Protein AF-A0A5A7QFF8-F1 (afdb_monomer_lite)

Sequence (179 aa):
MFDGMLKSKFDCKCKSDVKLTRARADLVKKKRNAMQKYCSVSILAEGLLVEMNLTSCYEFVDQCCEHISKNVSAMDKQKECPEECREAVSSLMFAAARFADMPELRELRTLFSERYGNSLDCFKINKDKENFSEKMRSCLPSKESKLELLQEIAAESGLDWDSKALENKLFNESAYNKV

Structure (mmCIF, N/CA/C/O backbone):
data_AF-A0A5A7QFF8-F1
#
_entry.id   AF-A0A5A7QFF8-F1
#
loop_
_atom_site.group_PDB
_atom_site.id
_atom_site.type_symbol
_atom_site.label_atom_id
_atom_site.label_alt_id
_atom_site.label_comp_id
_atom_site.label_asym_id
_atom_site.label_entity_id
_atom_site.label_seq_id
_atom_site.pdbx_PDB_ins_code
_atom_site.Cartn_x
_atom_site.Cartn_y
_atom_site.Cartn_z
_atom_site.occupancy
_atom_site.B_iso_or_equiv
_atom_site.auth_seq_id
_atom_site.auth_comp_id
_atom_site.auth_asym_id
_atom_site.auth_atom_id
_atom_site.pdbx_PDB_model_num
ATOM 1 N N . MET A 1 1 ? 44.218 5.981 -72.093 1.00 41.22 1 MET A N 1
ATOM 2 C CA . MET A 1 1 ? 44.011 5.238 -70.833 1.00 41.22 1 MET A CA 1
ATOM 3 C C . MET A 1 1 ? 42.743 5.791 -70.192 1.00 41.22 1 MET A C 1
ATOM 5 O O . MET A 1 1 ? 42.797 6.829 -69.554 1.00 41.22 1 MET A O 1
ATOM 9 N N . PHE A 1 2 ? 41.586 5.196 -70.483 1.00 50.28 2 PHE A N 1
ATOM 10 C CA . PHE A 1 2 ? 40.306 5.561 -69.866 1.00 50.28 2 PHE A CA 1
ATOM 11 C C . PHE A 1 2 ? 39.771 4.293 -69.213 1.00 50.28 2 PHE A C 1
ATOM 13 O O . PHE A 1 2 ? 39.150 3.468 -69.877 1.00 50.28 2 PHE A O 1
ATOM 20 N N . ASP A 1 3 ? 40.084 4.111 -67.933 1.00 48.41 3 ASP A N 1
ATOM 21 C CA . ASP A 1 3 ? 39.486 3.048 -67.133 1.00 48.41 3 ASP A CA 1
ATOM 22 C C . ASP A 1 3 ? 38.104 3.540 -66.682 1.00 48.41 3 ASP A C 1
ATOM 24 O O . ASP A 1 3 ? 37.920 4.172 -65.640 1.00 48.41 3 ASP A O 1
ATOM 28 N N . GLY A 1 4 ? 37.137 3.394 -67.588 1.00 53.38 4 GLY A N 1
ATOM 29 C CA . GLY A 1 4 ? 35.740 3.727 -67.353 1.00 53.38 4 GLY A CA 1
ATOM 30 C C . GLY A 1 4 ? 35.155 2.727 -66.367 1.00 53.38 4 GLY A C 1
ATOM 31 O O . GLY A 1 4 ? 34.729 1.644 -66.754 1.00 53.38 4 GLY A O 1
ATOM 32 N N . MET A 1 5 ? 35.155 3.100 -65.091 1.00 62.84 5 MET A N 1
ATOM 33 C CA . MET A 1 5 ? 34.744 2.284 -63.950 1.00 62.84 5 MET A CA 1
ATOM 34 C C . MET A 1 5 ? 33.238 1.931 -63.990 1.00 62.84 5 MET A C 1
ATOM 36 O O . MET A 1 5 ? 32.423 2.485 -63.249 1.00 62.84 5 MET A O 1
ATOM 40 N N . LEU A 1 6 ? 32.843 1.002 -64.865 1.00 65.69 6 LEU A N 1
ATOM 41 C CA . LEU A 1 6 ? 31.497 0.430 -64.923 1.00 65.69 6 LEU A CA 1
ATOM 42 C C . LEU A 1 6 ? 31.344 -0.607 -63.805 1.00 65.69 6 LEU A C 1
ATOM 44 O O . LEU A 1 6 ? 31.807 -1.742 -63.900 1.00 65.69 6 LEU A O 1
ATOM 48 N N . LYS A 1 7 ? 30.684 -0.207 -62.714 1.00 67.69 7 LYS A N 1
ATOM 49 C CA . LYS A 1 7 ? 30.371 -1.106 -61.595 1.00 67.69 7 LYS A CA 1
ATOM 50 C C . LYS A 1 7 ? 29.472 -2.255 -62.063 1.00 67.69 7 LYS A C 1
ATOM 52 O O . LYS A 1 7 ? 28.438 -2.038 -62.693 1.00 67.69 7 LYS A O 1
ATOM 57 N N . SER A 1 8 ? 29.862 -3.481 -61.715 1.00 81.00 8 SER A N 1
ATOM 58 C CA . SER A 1 8 ? 29.100 -4.705 -61.986 1.00 81.00 8 SER A CA 1
ATOM 59 C C . SER A 1 8 ? 27.679 -4.636 -61.406 1.00 81.00 8 SER A C 1
ATOM 61 O O . SER A 1 8 ? 27.464 -4.094 -60.319 1.00 81.00 8 SER A O 1
ATOM 63 N N . LYS A 1 9 ? 26.701 -5.256 -62.088 1.00 81.50 9 LYS A N 1
ATOM 64 C CA . LYS A 1 9 ? 25.316 -5.396 -61.591 1.00 81.50 9 LYS A CA 1
ATOM 65 C C . LYS A 1 9 ? 25.264 -6.014 -60.189 1.00 81.50 9 LYS A C 1
ATOM 67 O O . LYS A 1 9 ? 24.411 -5.633 -59.391 1.00 81.50 9 LYS A O 1
ATOM 72 N N . PHE A 1 10 ? 26.183 -6.933 -59.889 1.00 85.25 10 PHE A N 1
ATOM 73 C CA . PHE A 1 10 ? 26.319 -7.536 -58.565 1.00 85.25 10 PHE A CA 1
ATOM 74 C C . PHE A 1 10 ? 26.755 -6.507 -57.512 1.00 85.25 10 PHE A C 1
ATOM 76 O O . PHE A 1 10 ? 26.121 -6.414 -56.465 1.00 85.25 10 PHE A O 1
ATOM 83 N N . ASP A 1 11 ? 27.769 -5.685 -57.809 1.00 84.81 11 ASP A N 1
ATOM 84 C CA . ASP A 1 11 ? 28.270 -4.643 -56.897 1.00 84.81 11 ASP A CA 1
ATOM 85 C C . ASP A 1 11 ? 27.183 -3.607 -56.576 1.00 84.81 11 ASP A C 1
ATOM 87 O O . ASP A 1 11 ? 26.931 -3.297 -55.410 1.00 84.81 11 ASP A O 1
ATOM 91 N N . CYS A 1 12 ? 26.476 -3.128 -57.604 1.00 83.88 12 CYS A N 1
ATOM 92 C CA . CYS A 1 12 ? 25.384 -2.171 -57.440 1.00 83.88 12 CYS A CA 1
ATOM 93 C C . CYS A 1 12 ? 24.226 -2.749 -56.610 1.00 83.88 12 CYS A C 1
ATOM 95 O O . CYS A 1 12 ? 23.715 -2.073 -55.715 1.00 83.88 12 CYS A O 1
ATOM 97 N N . LYS A 1 13 ? 23.827 -4.002 -56.874 1.00 88.44 13 LYS A N 1
ATOM 98 C CA . LYS A 1 13 ? 22.714 -4.652 -56.169 1.00 88.44 13 LYS A CA 1
ATOM 99 C C . LYS A 1 13 ? 23.067 -4.982 -54.718 1.00 88.44 13 LYS A C 1
ATOM 101 O O . LYS A 1 13 ? 22.324 -4.599 -53.822 1.00 88.44 13 LYS A O 1
ATOM 106 N N . CYS A 1 14 ? 24.238 -5.571 -54.476 1.00 90.69 14 CYS A N 1
ATOM 107 C CA . CYS A 1 14 ? 24.723 -5.888 -53.132 1.00 90.69 14 CYS A CA 1
ATOM 108 C C . CYS A 1 14 ? 24.817 -4.632 -52.249 1.00 90.69 14 CYS A C 1
ATOM 110 O O . CYS A 1 14 ? 24.298 -4.614 -51.134 1.00 90.69 14 CYS A O 1
ATOM 112 N N . LYS A 1 15 ? 25.385 -3.530 -52.761 1.00 91.50 15 LYS A N 1
ATOM 113 C CA . LYS A 1 15 ? 25.457 -2.258 -52.018 1.00 91.50 15 LYS A CA 1
ATOM 114 C C . LYS 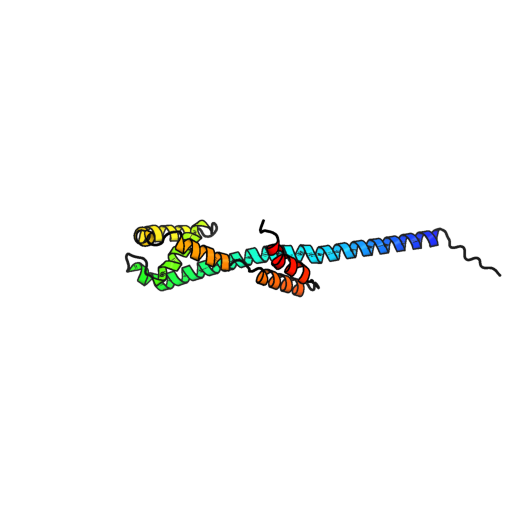A 1 15 ? 24.078 -1.692 -51.682 1.00 91.50 15 LYS A C 1
ATOM 116 O O . LYS A 1 15 ? 23.890 -1.177 -50.578 1.00 91.50 15 LYS A O 1
ATOM 121 N N . SER A 1 16 ? 23.127 -1.787 -52.611 1.00 93.38 16 SER A N 1
ATOM 122 C CA . SER A 1 16 ? 21.750 -1.333 -52.395 1.00 93.38 16 SER A CA 1
ATOM 123 C C . SER A 1 16 ? 21.048 -2.157 -51.313 1.00 93.38 16 SER A C 1
ATOM 125 O O . SER A 1 16 ? 20.515 -1.596 -50.353 1.00 93.38 16 SER A O 1
ATOM 127 N N . ASP A 1 17 ? 21.134 -3.485 -51.405 1.00 93.25 17 ASP A N 1
ATOM 128 C CA . ASP A 1 17 ? 20.482 -4.409 -50.474 1.00 93.25 17 ASP A CA 1
ATOM 129 C C . ASP A 1 17 ? 21.092 -4.318 -49.067 1.00 93.25 17 ASP A C 1
ATOM 131 O O . ASP A 1 17 ? 20.360 -4.292 -48.074 1.00 93.25 17 ASP A O 1
ATOM 135 N N . VAL A 1 18 ? 22.417 -4.165 -48.953 1.00 95.88 18 VAL A N 1
ATOM 136 C CA . VAL A 1 18 ? 23.098 -3.911 -47.671 1.00 95.88 18 VAL A CA 1
ATOM 137 C C . VAL A 1 18 ? 22.639 -2.585 -47.062 1.00 95.88 18 VAL A C 1
ATOM 139 O O . VAL A 1 18 ? 22.357 -2.528 -45.864 1.00 95.88 18 VAL A O 1
ATOM 142 N N . LYS A 1 19 ? 22.517 -1.518 -47.864 1.00 95.56 19 LYS A N 1
ATOM 143 C CA . LYS A 1 19 ? 22.035 -0.211 -47.387 1.00 95.56 19 LYS A CA 1
ATOM 144 C C . LYS A 1 19 ? 20.596 -0.302 -46.878 1.00 95.56 19 LYS A C 1
ATOM 146 O O . LYS A 1 19 ? 20.306 0.202 -45.794 1.00 95.56 19 LYS A O 1
ATOM 151 N N . LEU A 1 20 ? 19.716 -0.968 -47.625 1.00 95.44 20 LEU A N 1
ATOM 152 C CA . LEU A 1 20 ? 18.318 -1.160 -47.241 1.00 95.44 20 LEU A CA 1
ATOM 153 C C . LEU A 1 20 ? 18.194 -2.020 -45.978 1.00 95.44 20 LEU A C 1
ATOM 155 O O . LEU A 1 20 ? 17.418 -1.693 -45.082 1.00 95.44 20 LEU A O 1
ATOM 159 N N . THR A 1 21 ? 18.982 -3.089 -45.884 1.00 95.25 21 THR A N 1
ATOM 160 C CA . THR A 1 21 ? 19.001 -3.982 -44.719 1.00 95.25 21 THR A CA 1
ATOM 161 C C . THR A 1 21 ? 19.478 -3.246 -43.474 1.00 95.25 21 THR A C 1
ATOM 163 O O . THR A 1 21 ? 18.839 -3.347 -42.430 1.00 95.25 21 THR A O 1
ATOM 166 N N . ARG A 1 22 ? 20.539 -2.436 -43.585 1.00 96.81 22 ARG A N 1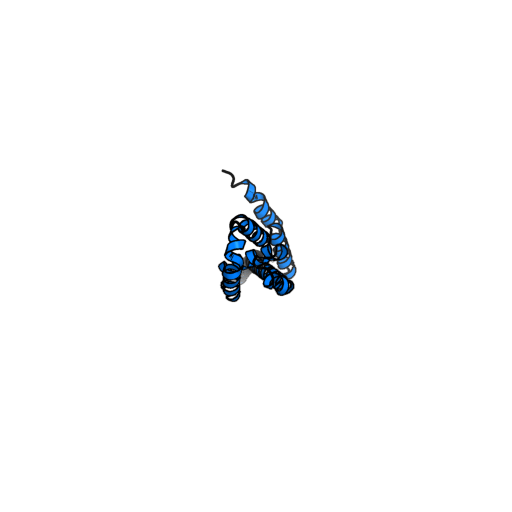
ATOM 167 C CA . ARG A 1 22 ? 21.037 -1.615 -42.474 1.00 96.81 22 ARG A CA 1
ATOM 168 C C . ARG A 1 22 ? 19.992 -0.587 -42.026 1.00 96.81 22 ARG A C 1
ATOM 170 O O . ARG A 1 22 ? 19.688 -0.521 -40.842 1.00 96.81 22 ARG A O 1
ATOM 177 N N . ALA A 1 23 ? 19.348 0.109 -42.965 1.00 96.12 23 ALA A N 1
ATOM 178 C CA . ALA A 1 23 ? 18.269 1.050 -42.652 1.00 96.12 23 ALA A CA 1
ATOM 179 C C . ALA A 1 23 ? 17.063 0.372 -41.970 1.00 96.12 23 ALA A C 1
ATOM 181 O O . ALA A 1 23 ? 16.497 0.911 -41.018 1.00 96.12 23 ALA A O 1
ATOM 182 N N . ARG A 1 24 ? 16.681 -0.832 -42.419 1.00 95.00 24 ARG A N 1
ATOM 183 C CA . ARG A 1 24 ? 15.623 -1.633 -41.779 1.00 95.00 24 ARG A CA 1
ATOM 184 C C . ARG A 1 24 ? 16.021 -2.084 -40.375 1.00 95.00 24 ARG A C 1
ATOM 186 O O . ARG A 1 24 ? 15.198 -1.994 -39.468 1.00 95.00 24 ARG A O 1
ATOM 193 N N . ALA A 1 25 ? 17.260 -2.529 -40.179 1.00 94.50 25 ALA A N 1
ATOM 194 C CA . ALA A 1 25 ? 17.771 -2.911 -38.865 1.00 94.50 25 ALA A CA 1
ATOM 195 C C . ALA A 1 25 ? 17.762 -1.724 -37.889 1.00 94.50 25 ALA A C 1
ATOM 197 O O . ALA A 1 25 ? 17.298 -1.868 -36.757 1.00 94.50 25 ALA A O 1
ATOM 198 N N . ASP A 1 26 ? 18.172 -0.538 -38.345 1.00 95.94 26 ASP A N 1
ATOM 199 C CA . ASP A 1 26 ? 18.137 0.689 -37.546 1.00 95.94 26 ASP A CA 1
ATOM 200 C C . ASP A 1 26 ? 16.705 1.076 -37.156 1.00 95.94 26 ASP A C 1
ATOM 202 O O . ASP A 1 26 ? 16.453 1.442 -36.006 1.00 95.94 26 ASP A O 1
ATOM 206 N N . LEU A 1 27 ? 15.745 0.949 -38.077 1.00 93.62 27 LEU A N 1
ATOM 207 C CA . LEU A 1 27 ? 14.331 1.195 -37.789 1.00 93.62 27 LEU A CA 1
ATOM 208 C C . LEU A 1 27 ? 13.785 0.213 -36.742 1.00 93.62 27 LEU A C 1
ATOM 210 O O . LEU A 1 27 ? 13.123 0.631 -35.792 1.00 93.62 27 LEU A O 1
ATOM 214 N N . VAL A 1 28 ? 14.084 -1.084 -36.882 1.00 90.25 28 VAL A N 1
ATOM 215 C CA . VAL A 1 28 ? 13.673 -2.118 -35.916 1.00 90.25 28 VAL A CA 1
ATOM 216 C C . VAL A 1 28 ? 14.288 -1.853 -34.542 1.00 90.25 28 VAL A C 1
ATOM 218 O O . VAL A 1 28 ? 13.586 -1.947 -33.535 1.00 90.25 28 VAL A O 1
ATOM 221 N N . LYS A 1 29 ? 15.567 -1.466 -34.488 1.00 89.44 29 LYS A N 1
ATOM 222 C CA . LYS A 1 29 ? 16.258 -1.111 -33.243 1.00 89.44 29 LYS A CA 1
ATOM 223 C C . LYS A 1 29 ? 15.615 0.104 -32.572 1.00 89.44 29 LYS A C 1
ATOM 225 O O . LYS A 1 29 ? 15.301 0.045 -31.387 1.00 89.44 29 LYS A O 1
ATOM 230 N N . LYS A 1 30 ? 15.332 1.171 -33.329 1.00 85.94 30 LYS A N 1
ATOM 231 C CA . LYS A 1 30 ? 14.633 2.366 -32.821 1.00 85.94 30 LYS A CA 1
ATOM 232 C C . LYS A 1 30 ? 13.238 2.034 -32.290 1.00 85.94 30 LYS A C 1
ATOM 234 O O . LYS A 1 30 ? 12.896 2.468 -31.195 1.00 85.94 30 LYS A O 1
ATOM 239 N N . LYS A 1 31 ? 12.462 1.224 -33.021 1.00 77.94 31 LYS A N 1
ATOM 240 C CA . LYS A 1 31 ? 11.122 0.789 -32.595 1.00 77.94 31 LYS A CA 1
ATOM 241 C C . LYS A 1 31 ? 11.172 -0.010 -31.290 1.00 77.94 31 LYS A C 1
ATOM 243 O O . LYS A 1 31 ? 10.378 0.256 -30.394 1.00 77.94 31 LYS A O 1
ATOM 248 N N . ARG A 1 32 ? 12.105 -0.962 -31.167 1.00 77.12 32 ARG A N 1
ATOM 249 C CA . ARG A 1 32 ? 12.272 -1.749 -29.934 1.00 77.12 32 ARG A CA 1
ATOM 250 C C . ARG A 1 32 ? 12.677 -0.880 -28.748 1.00 77.12 32 ARG A C 1
ATOM 252 O O . ARG A 1 32 ? 12.055 -0.997 -27.702 1.00 77.12 32 ARG A O 1
ATOM 259 N N . ASN A 1 33 ? 13.627 0.035 -28.932 1.00 74.12 33 ASN A N 1
ATOM 260 C CA . ASN A 1 33 ? 14.055 0.945 -27.869 1.00 74.12 33 ASN A CA 1
ATOM 261 C C . ASN A 1 33 ? 12.920 1.868 -27.399 1.00 74.12 33 ASN A C 1
ATOM 263 O O . ASN A 1 33 ? 12.765 2.077 -26.201 1.00 74.12 33 ASN A O 1
ATOM 267 N N . ALA A 1 34 ? 12.106 2.399 -28.317 1.00 69.12 34 ALA A N 1
ATOM 268 C CA . ALA A 1 34 ? 10.955 3.228 -27.959 1.00 69.12 34 ALA A CA 1
ATOM 269 C C . ALA A 1 34 ? 9.899 2.439 -27.163 1.00 69.12 34 ALA A C 1
ATOM 271 O O . ALA A 1 34 ? 9.386 2.923 -26.159 1.00 69.12 34 ALA A O 1
ATOM 272 N N . MET A 1 35 ? 9.613 1.204 -27.583 1.00 65.75 35 MET A N 1
ATOM 273 C CA . MET A 1 35 ? 8.639 0.338 -26.916 1.00 65.75 35 MET A CA 1
ATOM 274 C C . MET A 1 35 ? 9.116 -0.115 -25.529 1.00 65.75 35 MET A C 1
ATOM 276 O O . MET A 1 35 ? 8.336 -0.094 -24.583 1.00 65.75 35 MET A O 1
ATOM 280 N N . GLN A 1 36 ? 10.401 -0.459 -25.395 1.00 64.56 36 GLN A N 1
ATOM 281 C CA . GLN A 1 36 ? 11.022 -0.803 -24.115 1.00 64.56 36 GLN A CA 1
ATOM 282 C C . GLN A 1 36 ? 11.022 0.384 -23.143 1.00 64.56 36 GLN A C 1
ATOM 284 O O . GLN A 1 36 ? 10.766 0.198 -21.965 1.00 64.56 36 GLN A O 1
ATOM 289 N N . LYS A 1 37 ? 11.258 1.610 -23.625 1.00 63.59 37 LYS A N 1
ATOM 290 C CA . LYS A 1 37 ? 11.245 2.806 -22.770 1.00 63.59 37 LYS A CA 1
ATOM 291 C C . LYS A 1 37 ? 9.862 3.149 -22.208 1.00 63.59 37 LYS A C 1
ATOM 293 O O . LYS A 1 37 ? 9.788 3.682 -21.110 1.00 63.59 37 LYS A O 1
ATOM 298 N N . TYR A 1 38 ? 8.786 2.896 -22.956 1.00 59.19 38 TYR A N 1
ATOM 299 C CA . TYR A 1 38 ? 7.458 3.420 -22.609 1.00 59.19 38 TYR A CA 1
ATOM 300 C C . TYR A 1 38 ? 6.516 2.377 -21.995 1.00 59.19 38 TYR A C 1
ATOM 302 O O . TYR A 1 38 ? 5.806 2.679 -21.040 1.00 59.19 38 TYR A O 1
ATOM 310 N N . CYS A 1 39 ? 6.495 1.147 -22.518 1.00 59.91 39 CYS A N 1
ATOM 311 C CA . CYS A 1 39 ? 5.500 0.161 -22.092 1.00 59.91 39 CYS A CA 1
ATOM 312 C C . CYS A 1 39 ? 5.864 -0.547 -20.787 1.00 59.91 39 CYS A C 1
ATOM 314 O O . CYS A 1 39 ? 4.967 -0.781 -19.987 1.00 59.91 39 CYS A O 1
ATOM 316 N N . SER A 1 40 ? 7.131 -0.902 -20.547 1.00 64.44 40 SER A N 1
ATOM 317 C CA . SER A 1 40 ? 7.470 -1.665 -19.338 1.00 64.44 40 SER A CA 1
ATOM 318 C C . SER A 1 40 ? 7.387 -0.796 -18.092 1.00 64.44 40 SER A C 1
ATOM 320 O O . SER A 1 40 ? 6.698 -1.158 -17.153 1.00 64.44 40 SER A O 1
ATOM 322 N N . VAL A 1 41 ? 8.014 0.378 -18.100 1.00 65.69 41 VAL A N 1
ATOM 323 C CA . VAL A 1 41 ? 8.115 1.229 -16.904 1.00 65.69 41 VAL A CA 1
ATOM 324 C C . VAL A 1 41 ? 6.747 1.743 -16.453 1.00 65.69 41 VAL A C 1
ATOM 326 O O . VAL A 1 41 ? 6.420 1.649 -15.276 1.00 65.69 41 VAL A O 1
ATOM 329 N N . SER A 1 42 ? 5.905 2.208 -17.383 1.00 65.00 42 SER A N 1
ATOM 330 C CA . SER A 1 42 ? 4.579 2.736 -17.035 1.00 65.00 42 SER A CA 1
ATOM 331 C C . SER A 1 42 ? 3.634 1.663 -16.494 1.00 65.00 42 SER A C 1
ATOM 333 O O . SER A 1 42 ? 2.926 1.917 -15.525 1.00 65.00 42 SER A O 1
ATOM 335 N N . ILE A 1 43 ? 3.610 0.476 -17.110 1.00 69.38 43 ILE A N 1
ATOM 336 C CA . ILE A 1 43 ? 2.734 -0.621 -16.674 1.00 69.38 43 ILE A CA 1
ATOM 337 C C . ILE A 1 43 ? 3.230 -1.198 -15.343 1.00 69.38 43 ILE A C 1
ATOM 339 O O . ILE A 1 43 ? 2.424 -1.451 -14.451 1.00 69.38 43 ILE A O 1
ATOM 343 N N . LEU A 1 44 ? 4.549 -1.374 -15.193 1.00 68.81 44 LEU A N 1
ATOM 344 C CA . LEU A 1 44 ? 5.146 -1.865 -13.950 1.00 68.81 44 LEU A CA 1
ATOM 345 C C . LEU A 1 44 ? 4.900 -0.901 -12.792 1.00 68.81 44 LEU A C 1
ATOM 347 O O . LEU A 1 44 ? 4.521 -1.350 -11.718 1.00 68.81 44 LEU A O 1
ATOM 351 N N . ALA A 1 45 ? 5.044 0.407 -13.009 1.00 71.06 45 ALA A N 1
ATOM 352 C CA . ALA A 1 45 ? 4.774 1.387 -11.967 1.00 71.06 45 ALA A CA 1
ATOM 353 C C . ALA A 1 45 ? 3.300 1.421 -11.568 1.00 71.06 45 ALA A C 1
ATOM 355 O O . ALA A 1 45 ? 3.004 1.519 -10.388 1.00 71.06 45 ALA A O 1
ATOM 356 N N . GLU A 1 46 ? 2.360 1.320 -12.512 1.00 70.94 46 GLU A N 1
ATOM 357 C CA . GLU A 1 46 ? 0.933 1.279 -12.168 1.00 70.94 46 GLU A CA 1
ATOM 358 C C . GLU A 1 46 ? 0.565 0.040 -11.356 1.00 70.94 46 GLU A C 1
ATOM 360 O O . GLU A 1 46 ? -0.141 0.169 -10.358 1.00 70.94 46 GLU A O 1
ATOM 365 N N . GLY A 1 47 ? 1.084 -1.132 -11.733 1.00 71.19 47 GLY A N 1
ATOM 366 C CA . GLY A 1 47 ? 0.926 -2.348 -10.936 1.00 71.19 47 GLY A CA 1
ATOM 367 C C . GLY A 1 47 ? 1.550 -2.204 -9.548 1.00 71.19 47 GLY A C 1
ATOM 368 O O . GLY A 1 47 ? 0.892 -2.474 -8.550 1.00 71.19 47 GLY A O 1
ATOM 369 N N . LEU A 1 48 ? 2.782 -1.697 -9.476 1.00 73.06 48 LEU A N 1
ATOM 370 C CA . LEU A 1 48 ? 3.492 -1.510 -8.213 1.00 73.06 48 LEU A CA 1
ATOM 371 C C . LEU A 1 48 ? 2.791 -0.501 -7.297 1.00 73.06 48 LEU A C 1
ATOM 373 O O . LEU A 1 48 ? 2.687 -0.744 -6.104 1.00 73.06 48 LEU A O 1
ATOM 377 N N . LEU A 1 49 ? 2.233 0.582 -7.842 1.00 72.25 49 LEU A N 1
ATOM 378 C CA . LEU A 1 49 ? 1.442 1.549 -7.076 1.00 72.25 49 LEU A CA 1
ATOM 379 C C . LEU A 1 49 ? 0.205 0.896 -6.463 1.00 72.25 49 LEU A C 1
ATOM 381 O O . LEU A 1 49 ? -0.105 1.157 -5.308 1.00 72.25 49 LEU A O 1
ATOM 385 N N . VAL A 1 50 ? -0.505 0.050 -7.215 1.00 72.94 50 VAL A N 1
ATOM 386 C CA . VAL A 1 50 ? -1.664 -0.685 -6.685 1.00 72.94 50 VAL A CA 1
ATOM 387 C C . VAL A 1 50 ? -1.245 -1.598 -5.532 1.00 72.94 50 VAL A C 1
ATOM 389 O O . VAL A 1 50 ? -1.885 -1.561 -4.482 1.00 72.94 50 VAL A O 1
ATOM 392 N N . GLU A 1 51 ? -0.160 -2.353 -5.700 1.00 75.81 51 GLU A N 1
ATOM 393 C CA . GLU A 1 51 ? 0.369 -3.252 -4.666 1.00 75.81 51 GLU A CA 1
ATOM 394 C C . GLU A 1 51 ? 0.880 -2.496 -3.429 1.00 75.81 51 GLU A C 1
ATOM 396 O O . GLU A 1 51 ? 0.620 -2.909 -2.298 1.00 75.81 51 GLU A O 1
ATOM 401 N N . MET A 1 52 ? 1.550 -1.353 -3.610 1.00 73.75 52 MET A N 1
ATOM 402 C CA . MET A 1 52 ? 2.003 -0.497 -2.507 1.00 73.75 52 MET A CA 1
ATOM 403 C C . MET A 1 52 ? 0.821 0.042 -1.700 1.00 73.75 52 MET A C 1
ATOM 405 O O . MET A 1 52 ? 0.831 -0.052 -0.476 1.00 73.75 52 MET A O 1
ATOM 409 N N . ASN A 1 53 ? -0.232 0.529 -2.366 1.00 74.31 53 ASN A N 1
ATOM 410 C CA . ASN A 1 53 ? -1.431 1.000 -1.667 1.00 74.31 53 ASN A CA 1
ATOM 411 C C . ASN A 1 53 ? -2.058 -0.125 -0.858 1.00 74.31 53 ASN A C 1
ATOM 413 O O . ASN A 1 53 ? -2.435 0.068 0.295 1.00 74.31 53 ASN A O 1
ATOM 417 N N . LEU A 1 54 ? -2.189 -1.296 -1.482 1.00 79.62 54 LEU A N 1
ATOM 418 C CA . LEU A 1 54 ? -2.778 -2.459 -0.851 1.00 79.62 54 LEU A CA 1
ATOM 419 C C . LEU A 1 54 ? -1.967 -2.854 0.393 1.00 79.62 54 LEU A C 1
ATOM 421 O O . LEU A 1 54 ? -2.551 -3.033 1.461 1.00 79.62 54 LEU A O 1
ATOM 425 N N . THR A 1 55 ? -0.636 -2.868 0.282 1.00 82.62 55 THR A N 1
ATOM 426 C CA . THR A 1 55 ? 0.294 -3.104 1.396 1.00 82.62 55 THR A CA 1
ATOM 427 C C . THR A 1 55 ? 0.068 -2.112 2.535 1.00 82.62 55 THR A C 1
ATOM 429 O O . THR A 1 55 ? -0.179 -2.535 3.661 1.00 82.62 55 THR A O 1
ATOM 432 N N . SER A 1 56 ? 0.034 -0.805 2.254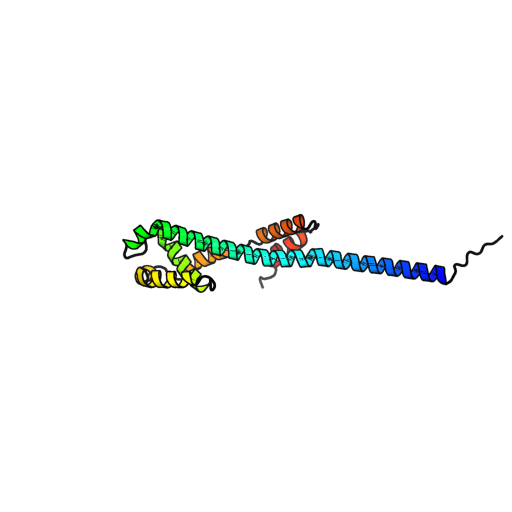 1.00 82.00 56 SER A N 1
ATOM 433 C CA . SER A 1 56 ? -0.226 0.214 3.282 1.00 82.00 56 SER A CA 1
ATOM 434 C C . SER A 1 56 ? -1.590 0.051 3.956 1.00 82.00 56 SER A C 1
ATOM 436 O O . SER A 1 56 ? -1.742 0.330 5.145 1.00 82.00 56 SER A O 1
ATOM 438 N N . CYS A 1 57 ? -2.599 -0.428 3.225 1.00 82.38 57 CYS A N 1
ATOM 439 C CA . CYS A 1 57 ? -3.903 -0.705 3.815 1.00 82.38 57 CYS A CA 1
ATOM 440 C C . CYS A 1 57 ? -3.852 -1.908 4.775 1.00 82.38 57 CYS A C 1
ATOM 442 O O . CYS A 1 57 ? -4.488 -1.860 5.829 1.00 82.38 57 CYS A O 1
ATOM 444 N N . TYR A 1 58 ? -3.094 -2.963 4.451 1.00 87.88 58 TYR A N 1
ATOM 445 C CA . TYR A 1 58 ? -2.862 -4.083 5.373 1.00 87.88 58 TYR A CA 1
ATOM 446 C C . TYR A 1 58 ? -2.053 -3.658 6.601 1.00 87.88 58 TYR A C 1
ATOM 448 O O . TYR A 1 58 ? -2.412 -4.043 7.710 1.00 87.88 58 TYR A O 1
ATOM 456 N N . GLU A 1 59 ? -1.028 -2.821 6.436 1.00 88.62 59 GLU A N 1
ATOM 457 C CA . GLU A 1 59 ? -0.259 -2.260 7.557 1.00 88.62 59 GLU A CA 1
ATOM 458 C C . GLU A 1 59 ? -1.151 -1.448 8.503 1.00 88.62 59 GLU A C 1
ATOM 460 O O . GLU A 1 59 ? -1.047 -1.570 9.722 1.00 88.62 59 GLU A O 1
ATOM 465 N N . PHE A 1 60 ? -2.076 -0.648 7.965 1.00 86.06 60 PHE A N 1
ATOM 466 C CA . PHE A 1 60 ? -3.041 0.086 8.784 1.00 86.06 60 PHE A CA 1
ATOM 467 C C . PHE A 1 60 ? -3.981 -0.849 9.561 1.00 86.06 60 PHE A C 1
ATOM 469 O O . PHE A 1 60 ? -4.284 -0.602 10.732 1.00 86.06 60 PHE A O 1
ATOM 476 N N . VAL A 1 61 ? -4.440 -1.935 8.930 1.00 89.69 61 VAL A N 1
ATOM 477 C CA . VAL A 1 61 ? -5.241 -2.966 9.604 1.00 89.69 61 VAL A CA 1
ATOM 478 C C . VAL A 1 61 ? -4.437 -3.630 10.726 1.00 89.69 61 VAL A C 1
ATOM 480 O O . VAL A 1 61 ? -4.961 -3.773 11.830 1.00 89.69 61 VAL A O 1
ATOM 483 N N . ASP A 1 62 ? -3.172 -3.971 10.481 1.00 91.50 62 ASP A N 1
ATOM 484 C CA . ASP A 1 62 ? -2.277 -4.565 11.479 1.00 91.50 62 ASP A CA 1
ATOM 485 C C . ASP A 1 62 ? -2.066 -3.635 12.685 1.00 91.50 62 ASP A C 1
ATOM 487 O O . ASP A 1 62 ? -2.258 -4.045 13.829 1.00 91.50 62 ASP A O 1
ATOM 491 N N . GLN A 1 63 ? -1.826 -2.341 12.446 1.00 91.62 63 GLN A N 1
ATOM 492 C CA . GLN A 1 63 ? -1.730 -1.328 13.505 1.00 91.62 63 GLN A CA 1
ATOM 493 C C . GLN A 1 63 ? -3.011 -1.237 14.349 1.00 91.62 63 GLN A C 1
ATOM 495 O O . GLN A 1 63 ? -2.949 -1.119 15.575 1.00 91.62 63 GLN A O 1
ATOM 500 N N . CYS A 1 64 ? -4.187 -1.314 13.717 1.00 90.69 64 CYS A N 1
ATOM 501 C CA . CYS A 1 64 ? -5.460 -1.334 14.438 1.00 90.69 64 CYS A CA 1
ATOM 502 C C . CYS A 1 64 ? -5.593 -2.591 15.310 1.00 90.69 64 CYS A C 1
ATOM 504 O O . CYS A 1 64 ? -6.026 -2.496 16.462 1.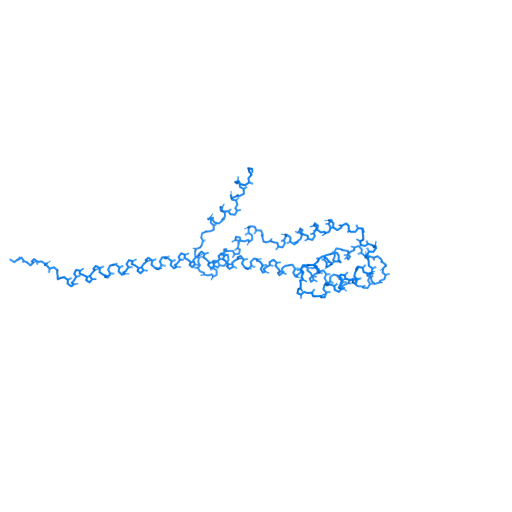00 90.69 64 CYS A O 1
ATOM 506 N N . CYS A 1 65 ? -5.210 -3.757 14.785 1.00 94.25 65 CYS A N 1
ATOM 507 C CA . CYS A 1 65 ? -5.194 -5.011 15.534 1.00 94.25 65 CYS A CA 1
ATOM 508 C C . CYS A 1 65 ? -4.242 -4.931 16.733 1.00 94.25 65 CYS A C 1
ATOM 510 O O . CYS A 1 65 ? -4.650 -5.244 17.850 1.00 94.25 65 CYS A O 1
ATOM 512 N N . GLU A 1 66 ? -3.017 -4.440 16.536 1.00 95.81 66 GLU A N 1
ATOM 513 C CA . GLU A 1 66 ? -2.028 -4.270 17.601 1.00 95.81 66 GLU A CA 1
ATOM 514 C C . GLU A 1 66 ? -2.536 -3.323 18.701 1.00 95.81 66 GLU A C 1
ATOM 516 O O . GLU A 1 66 ? -2.415 -3.616 19.897 1.00 95.81 66 GLU A O 1
ATOM 521 N N . HIS A 1 67 ? -3.154 -2.202 18.315 1.00 93.12 67 HIS A N 1
ATOM 522 C CA . HIS A 1 67 ? -3.740 -1.245 19.254 1.00 93.12 67 HIS A CA 1
ATOM 523 C C . HIS A 1 67 ? -4.851 -1.873 20.099 1.00 93.12 67 HIS A C 1
ATOM 525 O O . HIS A 1 67 ? -4.887 -1.682 21.317 1.00 93.12 67 HIS A O 1
ATOM 531 N N . ILE A 1 68 ? -5.725 -2.674 19.484 1.00 94.19 68 ILE A N 1
ATOM 532 C CA . ILE A 1 68 ? -6.757 -3.422 20.208 1.00 94.19 68 ILE A CA 1
ATOM 533 C C . ILE A 1 68 ? -6.114 -4.444 21.139 1.00 94.19 68 ILE A C 1
ATOM 535 O O . ILE A 1 68 ? -6.471 -4.472 22.314 1.00 94.19 68 ILE A O 1
ATOM 539 N N . SER A 1 69 ? -5.140 -5.229 20.667 1.00 95.56 69 SER A N 1
ATOM 540 C CA . SER A 1 69 ? -4.429 -6.234 21.467 1.00 95.56 69 SER A CA 1
ATOM 541 C C . SER A 1 69 ? -3.835 -5.645 22.750 1.00 95.56 69 SER A C 1
ATOM 543 O O . SER A 1 69 ? -3.970 -6.244 23.818 1.00 95.56 69 SER A O 1
ATOM 545 N N . LYS A 1 70 ? -3.250 -4.443 22.678 1.00 96.12 70 LYS A N 1
ATOM 546 C CA . LYS A 1 70 ? -2.711 -3.719 23.845 1.00 96.12 70 LYS A CA 1
ATOM 547 C C . LYS A 1 70 ? -3.794 -3.285 24.841 1.00 96.12 70 LYS A C 1
ATOM 549 O O . LYS A 1 70 ? -3.513 -3.175 26.032 1.00 96.12 70 LYS A O 1
ATOM 554 N N . ASN A 1 71 ? -5.028 -3.081 24.379 1.00 93.88 71 ASN A N 1
ATOM 555 C CA . ASN A 1 71 ? -6.130 -2.531 25.170 1.00 93.88 71 ASN A CA 1
ATOM 556 C C . ASN A 1 71 ? -7.251 -3.534 25.502 1.00 93.88 71 ASN A C 1
ATOM 558 O O . ASN A 1 71 ? -8.217 -3.164 26.176 1.00 93.88 71 ASN A O 1
ATOM 562 N N . VAL A 1 72 ? -7.120 -4.814 25.124 1.00 93.62 72 VAL A N 1
ATOM 563 C CA . VAL A 1 72 ? -8.153 -5.851 25.343 1.00 93.62 72 VAL A CA 1
ATOM 564 C C . VAL A 1 72 ? -8.614 -5.916 26.799 1.00 93.62 72 VAL A C 1
ATOM 566 O O . VAL A 1 72 ? -9.807 -6.023 27.056 1.00 93.62 72 VAL A O 1
ATOM 569 N N . SER A 1 73 ? -7.702 -5.801 27.772 1.00 93.31 73 SER A N 1
ATOM 570 C CA . SER A 1 73 ? -8.074 -5.846 29.196 1.00 93.31 73 SER A CA 1
ATOM 571 C C . SER A 1 73 ? -9.002 -4.695 29.609 1.00 93.31 73 SER A C 1
ATOM 573 O O . SER A 1 73 ? -9.895 -4.882 30.435 1.00 93.31 73 SER A O 1
ATOM 575 N N . ALA A 1 74 ? -8.798 -3.500 29.049 1.00 90.56 74 ALA A N 1
ATOM 576 C CA . ALA A 1 74 ? -9.646 -2.341 29.313 1.00 90.56 74 ALA A CA 1
ATOM 577 C C . ALA A 1 74 ? -10.996 -2.473 28.601 1.00 90.56 74 ALA A C 1
ATOM 579 O O . ALA A 1 74 ? -12.034 -2.186 29.198 1.00 90.56 74 ALA A O 1
ATOM 580 N N . MET A 1 75 ? -10.972 -2.961 27.359 1.00 91.19 75 MET A N 1
ATOM 581 C CA . MET A 1 75 ? -12.160 -3.268 26.564 1.00 91.19 75 MET A CA 1
ATOM 582 C C . MET A 1 75 ? -13.042 -4.327 27.234 1.00 91.19 75 MET A C 1
ATOM 584 O O . MET A 1 75 ? -14.265 -4.202 27.225 1.00 91.19 75 MET A O 1
ATOM 588 N N . ASP A 1 76 ? -12.442 -5.344 27.856 1.00 91.12 76 ASP A N 1
ATOM 589 C CA . ASP A 1 76 ? -13.188 -6.439 28.472 1.00 91.12 76 ASP A CA 1
ATOM 590 C C . ASP A 1 76 ? -13.964 -6.004 29.729 1.00 91.12 76 ASP A C 1
ATOM 592 O O . ASP A 1 76 ? -15.084 -6.446 29.979 1.00 91.12 76 ASP A O 1
ATOM 596 N N . LYS A 1 77 ? -13.402 -5.066 30.495 1.00 91.75 77 LYS A N 1
ATOM 597 C CA . LYS A 1 77 ? -14.006 -4.560 31.738 1.00 91.75 77 LYS A CA 1
ATOM 598 C C . LYS A 1 77 ? -15.157 -3.580 31.508 1.00 91.75 77 LYS A C 1
ATOM 600 O O . LYS A 1 77 ? -15.896 -3.291 32.447 1.00 91.75 77 LYS A O 1
ATOM 605 N N . GLN A 1 78 ? -15.290 -3.037 30.300 1.00 86.50 78 GLN A N 1
ATOM 606 C CA . GLN A 1 78 ? -16.255 -1.989 29.978 1.00 86.50 78 GLN A CA 1
ATOM 607 C C . GLN A 1 78 ? -17.373 -2.534 29.086 1.00 86.50 78 GLN A C 1
ATOM 609 O O . GLN A 1 78 ? -17.148 -3.323 28.170 1.00 86.50 78 GLN A O 1
ATOM 614 N N . LYS A 1 79 ? -18.610 -2.105 29.364 1.00 85.56 79 LYS A N 1
ATOM 615 C CA . LYS A 1 79 ? -19.778 -2.453 28.539 1.00 85.56 79 LYS A CA 1
ATOM 616 C C . LYS A 1 79 ? -19.802 -1.668 27.221 1.00 85.56 79 LYS A C 1
ATOM 618 O O . LYS A 1 79 ? -20.328 -2.156 26.229 1.00 85.56 79 LYS A O 1
ATOM 623 N N . GLU A 1 80 ? -19.233 -0.468 27.221 1.00 86.44 80 GLU A N 1
ATOM 624 C CA . GLU A 1 80 ? -19.077 0.384 26.041 1.00 86.44 80 GLU A CA 1
ATOM 625 C C . GLU A 1 80 ? -17.637 0.325 25.525 1.00 86.44 80 GLU A C 1
ATOM 627 O O . GLU A 1 80 ? -16.715 0.004 26.278 1.00 86.44 80 GLU A O 1
ATOM 632 N N . CYS A 1 81 ? -17.433 0.647 24.244 1.00 84.19 81 CYS A N 1
ATOM 633 C CA . CYS A 1 81 ? -16.088 0.688 23.678 1.00 84.19 81 CYS A CA 1
ATOM 634 C C . CYS A 1 81 ? -15.282 1.864 24.278 1.0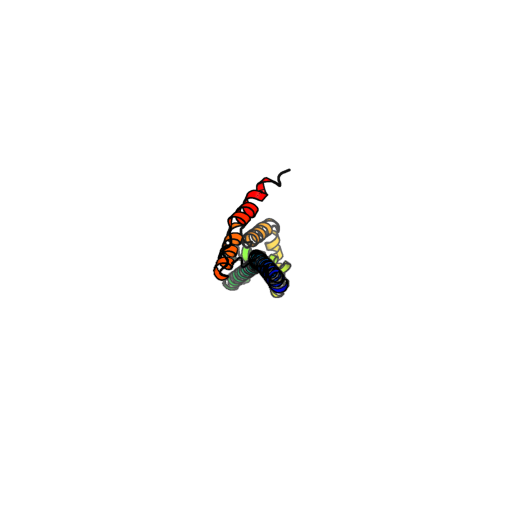0 84.19 81 CYS A C 1
ATOM 636 O O . CYS A 1 81 ? -15.705 3.023 24.121 1.00 84.19 81 CYS A O 1
ATOM 638 N N . PRO A 1 82 ? -14.110 1.602 24.901 1.00 88.25 82 PRO A N 1
ATOM 639 C CA . PRO A 1 82 ? -13.226 2.646 25.419 1.00 88.25 82 PRO A CA 1
ATOM 640 C C . PRO A 1 82 ? -12.866 3.640 24.322 1.00 88.25 82 PRO A C 1
ATOM 642 O O . PRO A 1 82 ? -12.586 3.209 23.204 1.00 88.25 82 PRO A O 1
ATOM 645 N N . GLU A 1 83 ? -12.846 4.938 24.637 1.00 85.00 83 GLU A N 1
ATOM 646 C CA . GLU A 1 83 ? -12.676 6.012 23.646 1.00 85.00 83 GLU A CA 1
ATOM 647 C C . GLU A 1 83 ? -11.443 5.833 22.761 1.00 85.00 83 GLU A C 1
ATOM 649 O O . GLU A 1 83 ? -11.537 5.909 21.538 1.00 85.00 83 GLU A O 1
ATOM 654 N N . GLU A 1 84 ? -10.333 5.452 23.381 1.00 86.00 84 GLU A N 1
ATOM 655 C CA . GLU A 1 84 ? -9.047 5.205 22.732 1.00 86.00 84 GLU A CA 1
ATOM 656 C C . GLU A 1 84 ? -9.083 4.045 21.722 1.00 86.00 84 GLU A C 1
ATOM 658 O O . GLU A 1 84 ? -8.292 4.016 20.787 1.00 86.00 84 GLU A O 1
ATOM 663 N N . CYS A 1 85 ? -9.991 3.078 21.886 1.00 89.25 85 CYS A N 1
ATOM 664 C CA . CYS A 1 85 ? -10.093 1.893 21.023 1.00 89.25 85 CYS A CA 1
ATOM 665 C C . CYS A 1 85 ? -11.111 2.058 19.893 1.00 89.25 85 CYS A C 1
ATOM 667 O O . CYS A 1 85 ? -11.155 1.244 18.971 1.00 89.25 85 CYS A O 1
ATOM 669 N N . ARG A 1 86 ? -11.950 3.093 19.961 1.00 85.62 86 ARG A N 1
ATOM 670 C CA . ARG A 1 86 ? -13.103 3.254 19.072 1.00 85.62 86 ARG A CA 1
ATOM 671 C C . ARG A 1 86 ? -12.720 3.370 17.603 1.00 85.62 86 ARG A C 1
ATOM 673 O O . ARG A 1 86 ? -13.372 2.785 16.740 1.00 85.62 86 ARG A O 1
ATOM 680 N N . GLU A 1 87 ? -11.664 4.124 17.323 1.00 84.31 87 GLU A N 1
ATOM 681 C CA . GLU A 1 87 ? -11.176 4.324 15.961 1.00 84.31 87 GLU A CA 1
ATOM 682 C C . GLU A 1 87 ? -10.669 3.010 15.355 1.00 84.31 87 GLU A C 1
ATOM 684 O O . GLU A 1 87 ? -11.029 2.666 14.230 1.00 84.31 87 GLU A O 1
ATOM 689 N N . ALA A 1 88 ? -9.897 2.234 16.119 1.00 89.00 88 ALA A N 1
ATOM 690 C CA . ALA A 1 88 ? -9.398 0.938 15.672 1.00 89.00 88 ALA A CA 1
ATOM 691 C C . ALA A 1 88 ? -10.548 -0.059 15.452 1.00 89.00 88 ALA A C 1
ATOM 693 O O . ALA A 1 88 ? -10.617 -0.703 14.407 1.00 89.00 88 ALA A O 1
ATOM 694 N N . VAL A 1 89 ? -11.501 -0.139 16.388 1.00 89.56 89 VAL A N 1
ATOM 695 C CA . VAL A 1 89 ? -12.676 -1.020 16.279 1.00 89.56 89 VAL A CA 1
ATOM 696 C C . VAL A 1 89 ? -13.508 -0.682 15.040 1.00 89.56 89 VAL A C 1
ATOM 698 O O . VAL A 1 89 ? -13.782 -1.564 14.224 1.00 89.56 89 VAL A O 1
ATOM 701 N N . SER A 1 90 ? -13.872 0.589 14.855 1.00 84.75 90 SER A N 1
ATOM 702 C CA . SER A 1 90 ? -14.656 1.031 13.692 1.00 84.75 90 SER A CA 1
ATOM 703 C C . SER A 1 90 ? -13.913 0.803 12.369 1.00 84.75 90 SER A C 1
ATOM 705 O O . SER A 1 90 ? -14.516 0.324 11.403 1.00 84.75 90 SER A O 1
ATOM 707 N N . SER A 1 91 ? -12.599 1.047 12.339 1.00 85.50 91 SER A N 1
ATOM 708 C CA . SER A 1 91 ? -11.743 0.786 11.177 1.00 85.50 91 SER A CA 1
ATOM 709 C C . SER A 1 91 ? -11.736 -0.693 10.786 1.00 85.50 91 SER A C 1
ATOM 711 O O . SER A 1 91 ? -11.974 -1.017 9.621 1.00 85.50 91 SER A O 1
ATOM 713 N N . LEU A 1 92 ? -11.552 -1.607 11.745 1.00 89.25 92 LEU A N 1
ATOM 714 C CA . LEU A 1 92 ? -11.560 -3.052 11.480 1.00 89.25 92 LEU A CA 1
ATOM 715 C C . LEU A 1 92 ? -12.936 -3.558 11.034 1.00 89.25 92 LEU A C 1
ATOM 717 O O . LEU A 1 92 ? -13.038 -4.333 10.079 1.00 89.25 92 LEU A O 1
ATOM 721 N N . MET A 1 93 ? -14.013 -3.079 11.663 1.00 86.94 93 MET A N 1
ATOM 722 C CA . MET A 1 93 ? -15.383 -3.417 11.259 1.00 86.94 93 MET A CA 1
ATOM 723 C C . MET A 1 93 ? -15.667 -3.016 9.809 1.00 86.94 93 MET A C 1
ATOM 725 O O . MET A 1 93 ? -16.352 -3.735 9.075 1.00 86.94 93 MET A O 1
ATOM 729 N N . PHE A 1 94 ? -15.135 -1.875 9.376 1.00 83.69 94 PHE A N 1
ATOM 730 C CA . PHE A 1 94 ? -15.298 -1.388 8.015 1.00 83.69 94 PHE A CA 1
ATOM 731 C C . PHE A 1 94 ? -14.371 -2.088 7.008 1.00 83.69 94 PHE A C 1
ATOM 733 O O . PHE A 1 94 ? -14.785 -2.348 5.867 1.00 83.69 94 PHE A O 1
ATOM 740 N N . ALA A 1 95 ? -13.151 -2.437 7.425 1.00 85.69 95 ALA A N 1
ATOM 741 C CA . ALA A 1 95 ? -12.202 -3.234 6.652 1.00 85.69 95 ALA A CA 1
ATOM 742 C C . ALA A 1 95 ? -12.767 -4.630 6.331 1.00 85.69 95 ALA A C 1
ATOM 744 O O . ALA A 1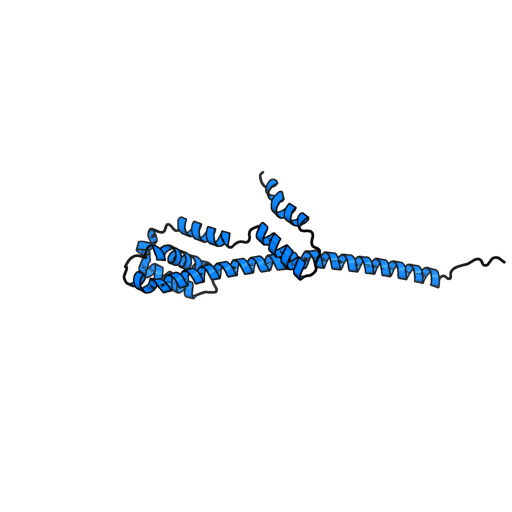 95 ? -12.641 -5.094 5.201 1.00 85.69 95 ALA A O 1
ATOM 745 N N . ALA A 1 96 ? -13.517 -5.250 7.246 1.00 88.12 96 ALA A N 1
ATOM 746 C CA . ALA A 1 96 ? -14.131 -6.568 7.042 1.00 88.12 96 ALA A CA 1
ATOM 747 C C . ALA A 1 96 ? -15.036 -6.683 5.793 1.00 88.12 96 ALA A C 1
ATOM 749 O O . ALA A 1 96 ? -15.290 -7.782 5.302 1.00 88.12 96 ALA A O 1
ATOM 750 N N . ALA A 1 97 ? -15.558 -5.563 5.276 1.00 84.25 97 ALA A N 1
ATOM 751 C CA . ALA A 1 97 ? -16.346 -5.533 4.039 1.00 84.25 97 ALA A CA 1
ATOM 752 C C . ALA A 1 97 ? -15.496 -5.429 2.754 1.00 84.25 97 ALA A C 1
ATOM 754 O O . ALA A 1 97 ? -16.034 -5.607 1.665 1.00 84.25 97 ALA A O 1
ATOM 755 N N . ARG A 1 98 ? -14.206 -5.091 2.868 1.00 81.25 98 ARG A N 1
ATOM 756 C CA . ARG A 1 98 ? -13.288 -4.789 1.751 1.00 81.25 98 ARG A CA 1
ATOM 757 C C . ARG A 1 98 ? -12.199 -5.834 1.568 1.00 81.25 98 ARG A C 1
ATOM 759 O O . ARG A 1 98 ? -11.817 -6.100 0.436 1.00 81.25 98 ARG A O 1
ATOM 766 N N . PHE A 1 99 ? -11.748 -6.430 2.662 1.00 83.88 99 PHE A N 1
ATOM 767 C CA . PHE A 1 99 ? -10.711 -7.453 2.669 1.00 83.88 99 PHE A CA 1
ATOM 768 C C . PHE A 1 99 ? -11.364 -8.833 2.637 1.00 83.88 99 PHE A C 1
ATOM 770 O O . PHE A 1 99 ? -11.762 -9.389 3.660 1.00 83.88 99 PHE A O 1
ATOM 777 N N . ALA A 1 100 ? -11.586 -9.347 1.425 1.00 83.81 100 ALA A N 1
ATOM 778 C CA . ALA A 1 100 ? -12.242 -10.638 1.219 1.00 83.81 100 ALA A CA 1
ATOM 779 C C . ALA A 1 100 ? -11.350 -11.834 1.594 1.00 83.81 100 ALA A C 1
ATOM 781 O O . ALA A 1 100 ? -11.865 -12.920 1.851 1.00 83.81 100 ALA A O 1
ATOM 782 N N . ASP A 1 101 ? -10.044 -11.610 1.614 1.00 87.94 101 ASP A N 1
ATOM 783 C CA . ASP A 1 101 ? -8.959 -12.544 1.888 1.00 87.94 101 ASP A CA 1
ATOM 784 C C . ASP A 1 101 ? -8.608 -12.674 3.379 1.00 87.94 101 ASP A C 1
ATOM 786 O O . ASP A 1 101 ? -7.937 -13.632 3.745 1.00 87.94 101 ASP A O 1
ATOM 790 N N . MET A 1 102 ? -9.107 -11.774 4.238 1.00 88.44 102 MET A N 1
ATOM 791 C CA . MET A 1 102 ? -8.973 -11.861 5.700 1.00 88.44 102 MET A CA 1
ATOM 792 C C . MET A 1 102 ? -10.327 -12.161 6.362 1.00 88.44 102 MET A C 1
ATOM 794 O O . MET A 1 102 ? -11.024 -11.242 6.816 1.00 88.44 102 MET A O 1
ATOM 798 N N . PRO A 1 103 ? -10.760 -13.438 6.395 1.00 89.94 103 PRO A N 1
ATOM 799 C CA . PRO A 1 103 ? -12.037 -13.826 6.991 1.00 89.94 103 PRO A CA 1
ATOM 800 C C . PRO A 1 103 ? -12.125 -13.503 8.492 1.00 89.94 103 PRO A C 1
ATOM 802 O O . PRO A 1 103 ? -13.219 -13.222 8.978 1.00 89.94 103 PRO A O 1
ATOM 805 N N . GLU A 1 104 ? -11.004 -13.445 9.210 1.00 94.50 104 GLU A N 1
ATOM 806 C CA . GLU A 1 104 ? -10.917 -13.120 10.639 1.00 94.50 104 GLU A CA 1
ATOM 807 C C . GLU A 1 104 ? -11.467 -11.723 10.948 1.00 94.50 104 GLU A C 1
ATOM 809 O O . GLU A 1 104 ? -12.083 -11.511 11.993 1.00 94.50 104 GLU A O 1
ATOM 814 N N . LEU A 1 105 ? -11.338 -10.770 10.016 1.00 91.31 105 LEU A N 1
ATOM 815 C CA . LEU A 1 105 ? -11.941 -9.444 10.169 1.00 91.31 105 LEU A CA 1
ATOM 816 C C . LEU A 1 105 ? -13.470 -9.517 10.249 1.00 91.31 105 LEU A C 1
ATOM 818 O O . LEU A 1 105 ? -14.099 -8.677 10.895 1.00 91.31 105 LEU A O 1
ATOM 822 N N . ARG A 1 106 ? -14.094 -10.510 9.604 1.00 90.19 106 ARG A N 1
ATOM 823 C CA . ARG A 1 106 ? -15.548 -10.711 9.674 1.00 90.19 106 ARG A CA 1
ATOM 824 C C . ARG A 1 106 ? -15.962 -11.193 11.056 1.00 90.19 106 ARG A C 1
ATOM 826 O O . ARG A 1 106 ? -16.954 -10.687 11.572 1.00 90.19 106 ARG A O 1
ATOM 833 N N . GLU A 1 107 ? -15.182 -12.088 11.654 1.00 92.69 107 GLU A N 1
ATOM 834 C CA . GLU A 1 107 ? -15.392 -12.554 13.027 1.00 92.69 107 GLU A CA 1
ATOM 835 C C . GLU A 1 107 ? -15.219 -11.406 14.027 1.00 92.69 107 GLU A C 1
ATOM 837 O O . GLU A 1 107 ? -16.093 -11.177 14.862 1.00 92.69 107 GLU A O 1
ATOM 842 N N . LEU A 1 108 ? -14.160 -10.599 13.880 1.00 92.31 108 LEU A N 1
ATOM 843 C CA . LEU A 1 108 ? -13.958 -9.394 14.692 1.00 92.31 108 LEU A CA 1
ATOM 844 C C . LEU A 1 108 ? -15.120 -8.408 14.545 1.00 92.31 108 LEU A C 1
ATOM 846 O O . LEU A 1 108 ? -15.607 -7.870 15.539 1.00 92.31 108 LEU A O 1
ATOM 850 N N . ARG A 1 109 ? -15.617 -8.197 13.321 1.00 90.12 109 ARG A N 1
ATOM 851 C CA . ARG A 1 109 ? -16.783 -7.341 13.088 1.00 90.12 109 ARG A CA 1
ATOM 852 C C . ARG A 1 109 ? -18.017 -7.857 13.820 1.00 90.12 109 ARG A C 1
ATOM 854 O O . ARG A 1 109 ? -18.722 -7.047 14.420 1.00 90.12 109 ARG A O 1
ATOM 861 N N . THR A 1 110 ? -18.290 -9.158 13.765 1.00 90.31 110 THR A N 1
ATOM 862 C CA . THR A 1 110 ? -19.413 -9.772 14.488 1.00 90.31 110 THR A CA 1
ATOM 863 C C . THR A 1 110 ? -19.244 -9.580 15.992 1.00 90.31 110 THR A C 1
ATOM 865 O O . THR A 1 110 ? -20.129 -9.013 16.627 1.00 90.31 110 THR A O 1
ATOM 868 N N . LEU A 1 111 ? -18.071 -9.912 16.538 1.00 92.06 111 LEU A N 1
ATOM 869 C CA . LEU A 1 111 ? -17.758 -9.779 17.961 1.00 92.06 111 LEU A CA 1
ATOM 870 C C . LEU A 1 111 ? -17.952 -8.344 18.473 1.00 92.06 111 LEU A C 1
ATOM 872 O O . LEU A 1 111 ? -18.592 -8.120 19.502 1.00 92.06 111 LEU A O 1
ATOM 876 N N . PHE A 1 112 ? -17.421 -7.352 17.755 1.00 90.38 112 PHE A N 1
ATOM 877 C CA . PHE A 1 112 ? -17.572 -5.948 18.134 1.00 90.38 112 PHE A CA 1
ATOM 878 C C . PHE A 1 112 ? -19.011 -5.456 17.976 1.00 90.38 112 PHE A C 1
ATOM 880 O O . PHE A 1 112 ? -19.472 -4.676 18.807 1.00 90.38 112 PHE A O 1
ATOM 887 N N . SER A 1 113 ? -19.743 -5.938 16.969 1.00 87.31 113 SER A N 1
ATOM 888 C CA . SER A 1 113 ? -21.163 -5.604 16.794 1.00 87.31 113 SER A CA 1
ATOM 889 C C . SER A 1 113 ? -22.018 -6.167 17.929 1.00 87.31 113 SER A C 1
ATOM 891 O O . SER A 1 113 ? -22.872 -5.464 18.456 1.00 87.31 113 SER A O 1
ATOM 893 N N . GLU A 1 114 ? -21.774 -7.406 18.352 1.00 89.31 114 GLU A N 1
ATOM 894 C CA . GLU A 1 114 ? -22.507 -8.038 19.453 1.00 89.31 114 GLU A CA 1
ATOM 895 C C . GLU A 1 114 ? -22.197 -7.378 20.798 1.00 89.31 114 GLU A C 1
ATOM 897 O O . GLU A 1 114 ? -23.103 -7.107 21.587 1.00 89.31 114 GLU A O 1
ATOM 902 N N . ARG A 1 115 ? -20.917 -7.085 21.058 1.00 88.12 115 ARG A N 1
ATOM 903 C CA . ARG A 1 115 ? -20.480 -6.526 22.341 1.00 88.12 115 ARG A CA 1
ATOM 904 C C . ARG A 1 115 ? -20.782 -5.039 22.471 1.00 88.12 115 ARG A C 1
ATOM 906 O O . ARG A 1 115 ? -21.257 -4.598 23.514 1.00 88.12 115 ARG A O 1
ATOM 913 N N . TYR A 1 116 ? -20.494 -4.272 21.424 1.00 85.75 116 TYR A N 1
ATOM 914 C CA . TYR A 1 116 ? -20.510 -2.814 21.465 1.00 85.75 116 TYR A CA 1
ATOM 915 C C . TYR A 1 116 ? -21.569 -2.190 20.559 1.00 85.75 116 TYR A C 1
ATOM 917 O O . TYR A 1 116 ? -21.713 -0.976 20.621 1.00 85.75 116 TYR A O 1
ATOM 925 N N . GLY A 1 117 ? -22.345 -2.955 19.781 1.00 72.56 117 GLY A N 1
ATOM 926 C CA . GLY A 1 117 ? -23.302 -2.457 18.776 1.00 72.56 117 GLY A CA 1
ATOM 927 C C . GLY A 1 117 ? -24.188 -1.296 19.235 1.00 72.56 117 GLY A C 1
ATOM 928 O O . GLY A 1 117 ? -24.263 -0.278 18.561 1.00 72.56 117 GLY A O 1
ATOM 929 N N . ASN A 1 118 ? -24.748 -1.381 20.445 1.00 67.06 118 ASN A N 1
ATOM 930 C CA . ASN A 1 118 ? -25.594 -0.319 21.013 1.00 67.06 118 ASN A CA 1
ATOM 931 C C . ASN A 1 118 ? -24.821 0.970 21.352 1.00 67.06 118 ASN A C 1
ATOM 933 O O . ASN A 1 118 ? -25.372 2.064 21.298 1.00 67.06 118 ASN A O 1
ATOM 937 N N . SER A 1 119 ? -23.544 0.843 21.725 1.00 63.09 119 SER A N 1
ATOM 938 C CA . SER A 1 119 ? -22.634 1.985 21.879 1.00 63.09 119 SER A CA 1
ATOM 939 C C . SER A 1 119 ? -22.061 2.423 20.534 1.00 63.09 119 SER A C 1
ATOM 941 O O . SER A 1 119 ? -21.665 3.571 20.388 1.00 63.09 119 SER A O 1
ATOM 943 N N . LEU A 1 120 ? -22.046 1.529 19.540 1.00 58.47 120 LEU A N 1
ATOM 944 C CA . LEU A 1 120 ? -21.525 1.773 18.206 1.00 58.47 120 LEU A CA 1
ATOM 945 C C . LEU A 1 120 ? -22.527 2.529 17.307 1.00 58.47 120 LEU A C 1
ATOM 947 O O . LEU A 1 120 ? -22.125 3.167 16.342 1.00 58.47 120 LEU A O 1
ATOM 951 N N . ASP A 1 121 ? -23.815 2.564 17.656 1.00 53.81 121 ASP A N 1
ATOM 952 C CA . ASP A 1 121 ? -24.819 3.389 16.962 1.00 53.81 121 ASP A CA 1
ATOM 953 C C . ASP A 1 121 ? -24.553 4.906 17.089 1.00 53.81 121 ASP A C 1
ATOM 955 O O . ASP A 1 121 ? -25.034 5.700 16.275 1.00 53.81 121 ASP A O 1
ATOM 959 N N . CYS A 1 122 ? -23.732 5.339 18.059 1.00 47.69 122 CYS A N 1
ATOM 960 C CA . CYS A 1 122 ? -23.257 6.727 18.121 1.00 47.69 122 CYS A CA 1
ATOM 961 C C . CYS A 1 122 ? -22.159 7.040 17.080 1.00 47.69 122 CYS A C 1
ATOM 963 O O . CYS A 1 122 ? -21.929 8.208 16.748 1.00 47.69 122 CYS A O 1
ATOM 965 N N . PHE A 1 123 ? -21.551 6.006 16.493 1.00 51.81 123 PHE A N 1
ATOM 966 C CA . PHE A 1 123 ? -20.598 6.088 15.392 1.00 51.81 123 PHE A CA 1
ATOM 967 C C . PHE A 1 123 ? -21.416 6.152 14.131 1.00 51.81 123 PHE A C 1
ATOM 969 O O . PHE A 1 123 ? -21.680 5.160 13.451 1.00 51.81 123 PHE A O 1
ATOM 976 N N . LYS A 1 124 ? -21.893 7.360 13.839 1.00 51.66 124 LYS A N 1
ATOM 977 C CA . LYS A 1 124 ? -22.483 7.663 12.546 1.00 51.66 124 LYS A CA 1
ATOM 978 C C . LYS A 1 124 ? -21.549 7.101 11.484 1.00 51.66 124 LYS A C 1
ATOM 980 O O . LYS A 1 124 ? -20.495 7.676 11.221 1.00 51.66 124 LYS A O 1
ATOM 985 N N . ILE A 1 125 ? -22.021 6.044 10.828 1.00 50.66 125 ILE A N 1
ATOM 986 C CA . ILE A 1 125 ? -21.432 5.301 9.705 1.00 50.66 125 ILE A CA 1
ATOM 987 C C . ILE A 1 125 ? -20.981 6.224 8.553 1.00 50.66 125 ILE A C 1
ATOM 989 O O . ILE A 1 125 ? -20.403 5.762 7.582 1.00 50.66 125 ILE A O 1
ATOM 993 N N . ASN A 1 126 ? -21.210 7.534 8.641 1.00 49.38 126 ASN A N 1
ATOM 994 C CA . ASN A 1 126 ? -20.718 8.538 7.711 1.00 49.38 126 ASN A CA 1
ATOM 995 C C . ASN A 1 126 ? -19.383 9.176 8.135 1.00 49.38 126 ASN A C 1
ATOM 997 O O . ASN A 1 126 ? -18.531 9.330 7.272 1.00 49.38 126 ASN A O 1
ATOM 1001 N N . LYS A 1 127 ? -19.152 9.493 9.421 1.00 52.47 127 LYS A N 1
ATOM 1002 C CA . LYS A 1 127 ? -17.956 10.253 9.843 1.00 52.47 127 LYS A CA 1
ATOM 1003 C C . LYS A 1 127 ? -16.707 9.371 9.928 1.00 52.47 127 LYS A C 1
ATOM 1005 O O . LYS A 1 127 ? -15.660 9.741 9.414 1.00 52.47 127 LYS A O 1
ATOM 1010 N N . ASP A 1 128 ? -16.843 8.160 10.465 1.00 54.88 128 ASP A N 1
ATOM 1011 C CA . ASP A 1 128 ? -15.730 7.197 10.513 1.00 54.88 128 ASP A CA 1
ATOM 1012 C C . ASP A 1 128 ? -15.500 6.512 9.163 1.00 54.88 128 ASP A C 1
ATOM 1014 O O . ASP A 1 128 ? -14.390 6.108 8.836 1.00 54.88 128 ASP A O 1
ATOM 1018 N N . LYS A 1 129 ? -16.537 6.446 8.322 1.00 56.28 129 LYS A N 1
ATOM 1019 C CA . LYS A 1 129 ? -16.413 6.036 6.921 1.00 56.28 129 LYS A CA 1
ATOM 1020 C C . LYS A 1 129 ? -15.691 7.086 6.094 1.00 56.28 129 LYS A C 1
ATOM 1022 O O . LYS A 1 129 ? -14.895 6.694 5.249 1.00 56.28 129 LYS A O 1
ATOM 1027 N N . GLU A 1 130 ? -15.940 8.376 6.330 1.00 58.09 130 GLU A N 1
ATOM 1028 C CA . GLU A 1 130 ? -15.128 9.459 5.772 1.00 58.09 130 GLU A CA 1
ATOM 1029 C C . GLU A 1 130 ? -13.691 9.337 6.263 1.00 58.09 130 GLU A C 1
ATOM 1031 O O . GLU A 1 130 ? -12.842 9.127 5.410 1.00 58.09 130 GLU A O 1
ATOM 1036 N N . ASN A 1 131 ? -13.430 9.279 7.574 1.00 61.50 131 ASN A N 1
ATOM 1037 C CA . ASN A 1 131 ? -12.073 9.134 8.119 1.00 61.50 131 ASN A CA 1
ATOM 1038 C C . ASN A 1 131 ? -11.333 7.897 7.591 1.00 61.50 131 ASN A C 1
ATOM 1040 O O . ASN A 1 131 ? -10.186 8.004 7.172 1.00 61.50 131 ASN A O 1
ATOM 1044 N N . PHE A 1 132 ? -11.968 6.722 7.561 1.00 63.22 132 PHE A N 1
ATOM 1045 C CA . PHE A 1 132 ? -11.349 5.525 6.995 1.00 63.22 132 PHE A CA 1
ATOM 1046 C C . PHE A 1 132 ? -11.174 5.663 5.483 1.00 63.22 132 PHE A C 1
ATOM 1048 O O . PHE A 1 132 ? -10.129 5.317 4.952 1.00 63.22 132 PHE A O 1
ATOM 1055 N N . SER A 1 133 ? -12.168 6.182 4.756 1.00 63.16 133 SER A N 1
ATOM 1056 C CA . SER A 1 133 ? -12.031 6.393 3.311 1.00 63.16 133 SER A CA 1
ATOM 1057 C C . SER A 1 133 ? -10.986 7.452 2.970 1.00 63.16 133 SER A C 1
ATOM 1059 O O . SER A 1 133 ? -10.354 7.348 1.931 1.00 63.16 133 SER A O 1
ATOM 1061 N N . GLU A 1 134 ? -10.788 8.457 3.816 1.00 65.62 134 GLU A N 1
ATOM 1062 C CA . GLU A 1 134 ? -9.752 9.477 3.704 1.00 65.62 134 GLU A CA 1
ATOM 1063 C C . GLU A 1 134 ? -8.386 8.898 4.050 1.00 65.62 134 GLU A C 1
ATOM 1065 O O . GLU A 1 134 ? -7.457 9.101 3.280 1.00 65.62 134 GLU A O 1
ATOM 1070 N N . LYS A 1 135 ? -8.267 8.090 5.110 1.00 64.81 135 LYS A N 1
ATOM 1071 C CA . LYS A 1 135 ? -7.031 7.364 5.439 1.00 64.81 135 LYS A CA 1
ATOM 1072 C C . LYS A 1 135 ? -6.650 6.367 4.343 1.00 64.81 135 LYS A C 1
ATOM 1074 O O . LYS A 1 135 ? -5.519 6.381 3.878 1.00 64.81 135 LYS A O 1
ATOM 1079 N N . MET A 1 136 ? -7.606 5.617 3.804 1.00 62.81 136 MET A N 1
ATOM 1080 C CA . MET A 1 136 ? -7.381 4.753 2.638 1.00 62.81 136 MET A CA 1
ATOM 1081 C C . MET A 1 136 ? -7.093 5.551 1.360 1.00 62.81 136 MET A C 1
ATOM 1083 O O . MET A 1 136 ? -6.337 5.093 0.511 1.00 62.81 136 MET A O 1
ATOM 1087 N N . ARG A 1 137 ? -7.668 6.752 1.196 1.00 61.03 137 ARG A N 1
ATOM 1088 C CA . ARG A 1 137 ? -7.286 7.664 0.103 1.00 61.03 137 ARG A CA 1
ATOM 1089 C C . ARG A 1 137 ? -5.892 8.244 0.307 1.00 61.03 137 ARG A C 1
ATOM 1091 O O . ARG A 1 137 ? -5.231 8.503 -0.685 1.00 61.03 137 ARG A O 1
ATOM 1098 N N . SER A 1 138 ? -5.438 8.432 1.542 1.00 58.53 138 SER A N 1
ATOM 1099 C CA . SER A 1 138 ? -4.052 8.810 1.829 1.00 58.53 138 SER A CA 1
ATOM 1100 C C . SER A 1 138 ? -3.077 7.658 1.580 1.00 58.53 138 SER A C 1
ATOM 1102 O O . SER A 1 138 ? -1.916 7.911 1.289 1.00 58.53 138 SER A O 1
ATOM 1104 N N . CYS A 1 139 ? -3.564 6.410 1.597 1.00 54.50 139 CYS A N 1
ATOM 1105 C CA . CYS A 1 139 ? -2.834 5.253 1.086 1.00 54.50 139 CYS A CA 1
ATOM 1106 C C . CYS A 1 139 ? -2.809 5.185 -0.447 1.00 54.50 139 CYS A C 1
ATOM 1108 O O . CYS A 1 139 ? -2.119 4.320 -0.963 1.00 54.50 139 CYS A O 1
ATOM 1110 N N . LEU A 1 140 ? -3.551 6.030 -1.185 1.00 59.47 140 LEU A N 1
ATOM 1111 C CA . LEU A 1 140 ? -3.370 6.141 -2.635 1.00 59.47 140 LEU A CA 1
ATOM 1112 C C . LEU A 1 140 ? -2.115 6.972 -2.911 1.00 59.47 140 LEU A C 1
ATOM 1114 O O . LEU A 1 140 ? -1.896 7.995 -2.256 1.00 59.47 140 LEU A O 1
ATOM 1118 N N . PRO A 1 141 ? -1.327 6.620 -3.931 1.00 61.28 141 PRO A N 1
ATOM 1119 C CA . PRO A 1 141 ? -0.120 7.340 -4.232 1.00 61.28 141 PRO A CA 1
ATOM 1120 C C . PRO A 1 141 ? -0.528 8.682 -4.819 1.00 61.28 141 PRO A C 1
ATOM 1122 O O . PRO A 1 141 ? -1.351 8.772 -5.742 1.00 61.28 141 PRO A O 1
ATOM 1125 N N . SER A 1 142 ? 0.065 9.746 -4.294 1.00 70.44 142 SER A N 1
ATOM 1126 C CA . SER A 1 142 ? -0.092 11.054 -4.904 1.00 70.44 142 SER A CA 1
ATOM 1127 C C . SER A 1 142 ? 0.449 11.026 -6.343 1.00 70.44 142 SER A C 1
ATOM 1129 O O . SER A 1 142 ? 1.248 10.165 -6.725 1.00 70.44 142 SER A O 1
ATOM 1131 N N . LYS A 1 143 ? 0.029 11.988 -7.172 1.00 71.12 143 LYS A N 1
ATOM 1132 C CA . LYS A 1 143 ? 0.601 12.145 -8.522 1.00 71.12 143 LYS A CA 1
ATOM 1133 C C . LYS A 1 143 ? 2.122 12.331 -8.478 1.00 71.12 143 LYS A C 1
ATOM 1135 O O . LYS A 1 143 ? 2.799 11.920 -9.412 1.00 71.12 143 LYS A O 1
ATOM 1140 N N . GLU A 1 144 ? 2.620 12.929 -7.400 1.00 73.38 144 GLU A N 1
ATOM 1141 C CA . GLU A 1 144 ? 4.038 13.139 -7.118 1.00 73.38 144 GLU A CA 1
ATOM 1142 C C . GLU A 1 144 ? 4.735 11.817 -6.775 1.00 73.38 144 GLU A C 1
ATOM 1144 O O . GLU A 1 144 ? 5.675 11.443 -7.462 1.00 73.38 144 GLU A O 1
ATOM 1149 N N . SER A 1 145 ? 4.178 11.014 -5.865 1.00 72.12 145 SER A N 1
ATOM 1150 C CA . SER A 1 145 ? 4.706 9.682 -5.521 1.00 72.12 145 SER A CA 1
ATOM 1151 C C . SER A 1 145 ? 4.703 8.718 -6.717 1.00 72.12 145 SER A C 1
ATOM 1153 O O . SER A 1 145 ? 5.621 7.921 -6.890 1.00 72.12 145 SER A O 1
ATOM 1155 N N . LYS A 1 146 ? 3.696 8.812 -7.601 1.00 73.19 146 LYS A N 1
ATOM 1156 C CA . LYS A 1 146 ? 3.682 8.086 -8.885 1.00 73.19 146 LYS A CA 1
ATOM 1157 C C . LYS A 1 146 ? 4.836 8.522 -9.790 1.00 73.19 146 LYS A C 1
ATOM 1159 O O . LYS A 1 146 ? 5.398 7.687 -10.495 1.00 73.19 146 LYS A O 1
ATOM 1164 N N . LEU A 1 147 ? 5.151 9.816 -9.811 1.00 76.38 147 LEU A N 1
ATOM 1165 C CA . LEU A 1 147 ? 6.248 10.355 -10.605 1.00 76.38 147 LEU A CA 1
ATOM 1166 C C . LEU A 1 147 ? 7.602 9.878 -10.068 1.00 76.38 147 LEU A C 1
ATOM 1168 O O . LEU A 1 147 ? 8.415 9.401 -10.854 1.00 76.38 147 LEU A O 1
ATOM 1172 N N . GLU A 1 148 ? 7.806 9.963 -8.754 1.00 79.69 148 GLU A N 1
ATOM 1173 C CA . GLU A 1 148 ? 9.025 9.519 -8.068 1.00 79.69 148 GLU A CA 1
ATOM 1174 C C . GLU A 1 148 ? 9.292 8.034 -8.324 1.00 79.69 148 GLU A C 1
ATOM 1176 O O . GLU A 1 148 ? 10.357 7.679 -8.825 1.00 79.69 148 GLU A O 1
ATOM 1181 N N . LEU A 1 149 ? 8.291 7.170 -8.127 1.00 78.31 149 LEU A N 1
ATOM 1182 C CA . LEU A 1 149 ? 8.440 5.734 -8.371 1.00 78.31 149 LEU A CA 1
ATOM 1183 C C . LEU A 1 149 ? 8.806 5.421 -9.833 1.00 78.31 149 LEU A C 1
ATOM 1185 O O . LEU A 1 149 ? 9.614 4.539 -10.119 1.00 78.31 149 LEU A O 1
ATOM 1189 N N . LEU A 1 150 ? 8.226 6.152 -10.788 1.00 76.94 150 LEU A N 1
ATOM 1190 C CA . LEU A 1 150 ? 8.561 6.007 -12.206 1.00 76.94 150 LEU A CA 1
ATOM 1191 C C . LEU A 1 150 ? 10.000 6.439 -12.512 1.00 76.94 150 LEU A C 1
ATOM 1193 O O . LEU A 1 150 ? 10.650 5.815 -13.354 1.00 76.94 150 LEU A O 1
ATOM 1197 N N . GLN A 1 151 ? 10.498 7.480 -11.838 1.00 78.00 151 GLN A N 1
ATOM 1198 C CA . GLN A 1 151 ? 11.891 7.912 -11.943 1.00 78.00 151 GLN A CA 1
ATOM 1199 C C . GLN A 1 151 ? 12.841 6.862 -11.358 1.00 78.00 151 GLN A C 1
ATOM 1201 O O . GLN A 1 151 ? 13.842 6.541 -11.998 1.00 78.00 151 GLN A O 1
ATOM 1206 N N . GLU A 1 152 ? 12.508 6.279 -10.205 1.00 79.69 152 GLU A N 1
ATOM 1207 C CA . GLU A 1 152 ? 13.294 5.215 -9.569 1.00 79.69 152 GLU A CA 1
ATOM 1208 C C . GLU A 1 152 ? 13.379 3.967 -10.455 1.00 79.69 152 GLU A C 1
ATOM 1210 O O . GLU A 1 152 ? 14.477 3.516 -10.784 1.00 79.69 152 GLU A O 1
ATOM 1215 N N . ILE A 1 153 ? 12.243 3.470 -10.959 1.00 77.81 153 ILE A N 1
ATOM 1216 C CA . ILE A 1 153 ? 12.214 2.307 -11.862 1.00 77.81 153 ILE A CA 1
ATOM 1217 C C . ILE A 1 153 ? 13.011 2.586 -13.143 1.00 77.81 153 ILE A C 1
ATOM 1219 O O . ILE A 1 153 ? 13.714 1.705 -13.651 1.00 77.81 153 ILE A O 1
ATOM 1223 N N . ALA A 1 154 ? 12.908 3.800 -13.696 1.00 75.50 154 ALA A N 1
ATOM 1224 C CA . ALA A 1 154 ? 13.670 4.188 -14.877 1.00 75.50 154 ALA A CA 1
ATOM 1225 C C . ALA A 1 154 ? 15.182 4.203 -14.598 1.00 75.50 154 ALA A C 1
ATOM 1227 O O . ALA A 1 154 ? 15.948 3.672 -15.408 1.00 75.50 154 ALA A O 1
ATOM 1228 N N . ALA A 1 155 ? 15.596 4.741 -13.447 1.00 78.75 155 ALA A N 1
ATOM 1229 C CA . ALA A 1 155 ? 16.988 4.769 -13.013 1.00 78.75 155 ALA A CA 1
ATOM 1230 C C . ALA A 1 155 ? 17.555 3.353 -12.822 1.00 78.75 155 ALA A C 1
ATOM 1232 O O . ALA A 1 155 ? 18.604 3.038 -13.386 1.00 78.75 155 ALA A O 1
ATOM 1233 N N . GLU A 1 156 ? 16.837 2.471 -12.120 1.00 78.00 156 GLU A N 1
ATOM 1234 C CA . GLU A 1 156 ? 17.239 1.072 -11.911 1.00 78.00 156 GLU A CA 1
ATOM 1235 C C . GLU A 1 156 ? 17.301 0.274 -13.217 1.00 78.00 156 GLU A C 1
ATOM 1237 O O . GLU A 1 156 ? 18.186 -0.558 -13.419 1.00 78.00 156 GLU A O 1
ATOM 1242 N N . SER A 1 157 ? 16.395 0.566 -14.152 1.00 69.12 157 SER A N 1
ATOM 1243 C CA . SER A 1 157 ? 16.359 -0.079 -15.468 1.00 69.12 157 SER A CA 1
ATOM 1244 C C . SER A 1 157 ? 17.417 0.464 -16.443 1.00 69.12 157 SER A C 1
ATOM 1246 O O . SER A 1 157 ? 17.496 -0.006 -17.582 1.00 69.12 157 SER A O 1
ATOM 1248 N N . GLY A 1 158 ? 18.208 1.469 -16.042 1.00 68.75 158 GLY A N 1
ATOM 1249 C CA . GLY A 1 158 ? 19.189 2.144 -16.899 1.00 68.75 158 GLY A CA 1
ATOM 1250 C C . GLY A 1 158 ? 18.555 2.920 -18.060 1.00 68.75 158 GLY A C 1
ATOM 1251 O O . GLY A 1 158 ? 19.180 3.106 -19.109 1.00 68.75 158 GLY A O 1
ATOM 1252 N N . LEU A 1 159 ? 17.293 3.328 -17.915 1.00 68.00 159 LEU A N 1
ATOM 1253 C CA . LEU A 1 159 ? 16.537 4.042 -18.933 1.00 68.00 159 LEU A CA 1
ATOM 1254 C C . LEU A 1 159 ? 16.622 5.549 -18.688 1.00 68.00 159 LEU A C 1
ATOM 1256 O O . LEU A 1 159 ? 16.100 6.066 -17.710 1.00 68.00 159 LEU A O 1
ATOM 1260 N N . ASP A 1 160 ? 17.213 6.264 -19.644 1.00 67.75 160 ASP A N 1
ATOM 1261 C CA . ASP A 1 160 ? 17.089 7.721 -19.739 1.00 67.75 160 ASP A CA 1
ATOM 1262 C C . ASP A 1 160 ? 15.642 8.065 -20.141 1.00 67.75 160 ASP A C 1
ATOM 1264 O O . ASP A 1 160 ? 15.258 7.927 -21.320 1.00 67.75 160 ASP A O 1
ATOM 1268 N N . TRP A 1 161 ? 14.823 8.363 -19.129 1.00 71.31 161 TRP A N 1
ATOM 1269 C CA . TRP A 1 161 ? 13.394 8.654 -19.212 1.00 71.31 161 TRP A CA 1
ATOM 1270 C C . TRP A 1 161 ? 13.139 10.135 -18.906 1.00 71.31 161 TRP A C 1
ATOM 1272 O O . TRP A 1 161 ? 13.524 10.636 -17.854 1.00 71.31 161 TRP A O 1
ATOM 1282 N N . ASP A 1 162 ? 12.484 10.838 -19.835 1.00 68.75 162 ASP A N 1
ATOM 1283 C CA . ASP A 1 162 ? 12.139 12.256 -19.681 1.00 68.75 162 ASP A CA 1
ATOM 1284 C C . ASP A 1 162 ? 10.808 12.403 -18.928 1.00 68.75 162 ASP A C 1
ATOM 1286 O O . ASP A 1 162 ? 9.729 12.174 -19.491 1.00 68.75 162 ASP A O 1
ATOM 1290 N N . SER A 1 163 ? 10.882 12.790 -17.651 1.00 68.12 163 SER A N 1
ATOM 1291 C CA . SER A 1 163 ? 9.717 12.949 -16.773 1.00 68.12 163 SER A CA 1
ATOM 1292 C C . SER A 1 163 ? 8.802 14.107 -17.185 1.00 68.12 163 SER A C 1
ATOM 1294 O O . SER A 1 163 ? 7.606 14.069 -16.888 1.00 68.12 163 SER A O 1
ATOM 1296 N N . LYS A 1 164 ? 9.293 15.092 -17.955 1.00 70.88 164 LYS A N 1
ATOM 1297 C CA . LYS A 1 164 ? 8.546 16.318 -18.300 1.00 70.88 164 LYS A CA 1
ATOM 1298 C C . LYS A 1 164 ? 7.262 16.050 -19.074 1.00 70.88 164 LYS A C 1
ATOM 1300 O O . LYS A 1 164 ? 6.268 16.756 -18.908 1.00 70.88 164 LYS A O 1
ATOM 1305 N N . ALA A 1 165 ? 7.262 15.046 -19.950 1.00 67.38 165 ALA A N 1
ATOM 1306 C CA . ALA A 1 165 ? 6.071 14.684 -20.715 1.00 67.38 165 ALA A CA 1
ATOM 1307 C C . ALA A 1 165 ? 4.963 14.106 -19.815 1.00 67.38 165 ALA A C 1
ATOM 1309 O O . ALA A 1 165 ? 3.780 14.327 -20.080 1.00 67.38 165 ALA A O 1
ATOM 1310 N N . LEU A 1 166 ? 5.338 13.389 -18.750 1.00 66.25 166 LEU A N 1
ATOM 1311 C CA . LEU A 1 166 ? 4.394 12.837 -17.785 1.00 66.25 166 LEU A CA 1
ATOM 1312 C C . LEU A 1 166 ? 3.966 13.876 -16.747 1.00 66.25 166 LEU A C 1
ATOM 1314 O O . LEU A 1 166 ? 2.776 13.957 -16.469 1.00 66.25 166 LEU A O 1
ATOM 1318 N N . GLU A 1 167 ? 4.886 14.694 -16.232 1.00 69.69 167 GLU A N 1
ATOM 1319 C CA . GLU A 1 167 ? 4.574 15.820 -15.338 1.00 69.69 167 GLU A CA 1
ATOM 1320 C C . GLU A 1 167 ? 3.510 16.722 -15.972 1.00 69.69 167 GLU A C 1
ATOM 1322 O O . GLU A 1 167 ? 2.466 16.989 -15.379 1.00 69.69 167 GLU A O 1
ATOM 1327 N N . ASN A 1 168 ? 3.705 17.095 -17.240 1.00 70.69 168 ASN A N 1
ATOM 1328 C CA . ASN A 1 168 ? 2.726 17.895 -17.967 1.00 70.69 168 ASN A CA 1
ATOM 1329 C C . ASN A 1 168 ? 1.362 17.197 -18.085 1.00 70.69 168 ASN A C 1
ATOM 1331 O O . ASN A 1 168 ? 0.341 17.859 -17.931 1.00 70.69 168 ASN A O 1
ATOM 1335 N N . LYS A 1 169 ? 1.304 15.878 -18.310 1.00 67.25 169 LYS A N 1
ATOM 1336 C CA . LYS A 1 169 ? 0.024 15.146 -18.314 1.00 67.25 169 LYS A CA 1
ATOM 1337 C C . LYS A 1 169 ? -0.618 15.093 -16.927 1.00 67.25 169 LYS A C 1
ATOM 1339 O O . LYS A 1 169 ? -1.782 15.440 -16.776 1.00 67.25 169 LYS A O 1
ATOM 1344 N N . LEU A 1 170 ? 0.139 14.706 -15.903 1.00 67.31 170 LEU A N 1
ATOM 1345 C CA . LEU A 1 170 ? -0.363 14.536 -14.540 1.00 67.31 170 LEU A CA 1
ATOM 1346 C C . LEU A 1 170 ? -0.890 15.849 -13.952 1.00 67.31 170 LEU A C 1
ATOM 1348 O O . LEU A 1 170 ? -1.923 15.840 -13.272 1.00 67.31 170 LEU A O 1
ATOM 1352 N N . PHE A 1 171 ? -0.215 16.967 -14.220 1.00 73.56 171 PHE A N 1
ATOM 1353 C CA . PHE A 1 171 ? -0.508 18.247 -13.581 1.00 73.56 171 PHE A CA 1
ATOM 1354 C C . PHE A 1 171 ? -1.302 19.220 -14.475 1.00 73.56 171 PHE A C 1
ATOM 1356 O O . PHE A 1 171 ? -2.163 19.925 -13.944 1.00 73.56 171 PHE A O 1
ATOM 1363 N N . ASN A 1 172 ? -1.162 19.190 -15.811 1.00 68.38 172 ASN A N 1
ATOM 1364 C CA . ASN A 1 172 ? -1.855 20.145 -16.696 1.00 68.38 172 ASN A CA 1
ATOM 1365 C C . ASN A 1 172 ? -3.180 19.639 -17.309 1.00 68.38 172 ASN A C 1
ATOM 1367 O O . ASN A 1 172 ? -3.993 20.469 -17.711 1.00 68.38 172 ASN A O 1
ATOM 1371 N N . GLU A 1 173 ? -3.489 18.331 -17.326 1.00 53.78 173 GLU A N 1
ATOM 1372 C CA . GLU A 1 173 ? -4.819 17.846 -17.782 1.00 53.78 173 GLU A CA 1
ATOM 1373 C C . GLU A 1 173 ? -5.965 18.203 -16.814 1.00 53.78 173 GLU A C 1
ATOM 1375 O O . GLU A 1 173 ? -7.139 18.152 -17.182 1.00 53.78 173 GLU A O 1
ATOM 1380 N N . SER A 1 174 ? -5.655 18.644 -15.589 1.00 47.22 174 SER A N 1
ATOM 1381 C CA . SER A 1 174 ? -6.665 19.126 -14.634 1.00 47.22 174 SER A CA 1
ATOM 1382 C C . SER A 1 174 ? -7.294 20.477 -15.018 1.00 47.22 174 SER A C 1
ATOM 1384 O O . SER A 1 174 ? -8.346 20.830 -14.488 1.00 47.22 174 SER A O 1
ATOM 1386 N N . ALA A 1 175 ? -6.708 21.206 -15.976 1.00 43.16 175 ALA A N 1
ATOM 1387 C CA . ALA A 1 175 ? -7.219 22.495 -16.441 1.00 43.16 175 ALA A CA 1
ATOM 1388 C C . ALA A 1 175 ? -8.294 22.390 -17.544 1.00 43.16 175 ALA A C 1
ATOM 1390 O O . ALA A 1 175 ? -8.920 23.398 -17.858 1.00 43.16 175 ALA A O 1
ATOM 1391 N N . TYR A 1 176 ? -8.535 21.201 -18.121 1.00 38.81 176 TYR A N 1
ATOM 1392 C CA . TYR A 1 176 ? -9.435 21.040 -19.279 1.00 38.81 176 TYR A CA 1
ATOM 1393 C C . TYR A 1 176 ? -10.758 20.306 -18.989 1.00 38.81 176 TYR A C 1
ATOM 1395 O O . TYR A 1 176 ? -11.620 20.247 -19.858 1.00 38.81 176 TYR A O 1
ATOM 1403 N N . ASN A 1 177 ? -10.965 19.800 -17.766 1.00 37.50 177 ASN A N 1
ATOM 1404 C CA . ASN A 1 177 ? -12.201 19.105 -17.362 1.00 37.50 177 ASN A CA 1
ATOM 1405 C C . ASN A 1 177 ? -13.057 19.927 -16.377 1.00 37.50 177 ASN A C 1
ATOM 1407 O O . ASN A 1 177 ? -13.588 19.404 -15.399 1.00 37.50 177 ASN A O 1
ATOM 1411 N N . LYS A 1 178 ? -13.181 21.233 -16.636 1.00 36.09 178 LYS A N 1
ATOM 1412 C CA . LYS A 1 178 ? -14.274 22.075 -16.126 1.00 36.09 178 LYS A CA 1
ATOM 1413 C C . LYS A 1 178 ? -14.997 22.693 -17.325 1.00 36.09 178 LYS A C 1
ATOM 1415 O O . LYS A 1 178 ? -14.690 23.816 -17.713 1.00 36.09 178 LYS A O 1
ATOM 1420 N N . VAL A 1 179 ? -15.930 21.941 -17.905 1.00 34.97 179 VAL A N 1
ATOM 1421 C CA . VAL A 1 179 ? -17.042 22.468 -18.711 1.00 34.97 179 VAL A CA 1
ATOM 1422 C C . VAL A 1 179 ? -18.307 21.773 -18.243 1.00 34.97 179 VAL A C 1
ATOM 1424 O O . VAL A 1 179 ? -18.255 20.530 -18.109 1.00 34.97 179 VAL A O 1
#

Secondary structure (DSSP, 8-state):
--------HHHHHHHHHHHHHHHHHHHHHHHHHHHIIIIIHHHHHHHHHHHHHHHHHHHHHHHHHHHHHHHHHHHHH-SSPPHHHHHHHHHHHHHTTT-TT-THHHHHHHHHHHHHHHHHTTS-TTHHHHHHHHHHHHTSPPHHHHHHHHHHHHHHTT----THHHHHHHHHGGGS---

pLDDT: mean 76.34, std 14.92, range [34.97, 96.81]

InterPro domains:
  IPR005061 Vacuolar protein sorting-associated protein Ist1 [PF03398] (41-159)
  IPR005061 Vacuolar protein sorting-associated protein Ist1 [PTHR12161] (13-173)
  IPR042277 Vacuolar protein sorting-associated protein IST1-like [G3DSA:1.20.1260.60] (3-169)

Organism: Striga asiatica (NCBI:txid4170)

Foldseek 3Di:
DDPPPDDDPCRVVVVVVVVVVVVVVVVVVVVVLVCVQPPPLLVVLVVVLVVQLVVVLVVLLVVLVVQCVVCVVVCVVDQAGDPSNLLSLLLLLVVCVVCPPCVVSVVSNVVCCVRHVVVCVVVPCPPSVCVNVVVSVVSRQDLVNSLVSSVVSCVVVVHPHDSVVVCCVSPVVVVPPDD

Radius of gyration: 30.5 Å; chains: 1; bounding box: 70×36×103 Å